Protein AF-A0A016X193-F1 (afdb_monomer_lite)

InterPro domains:
  IPR002619 Domain of unknown function CX [PF01705] (96-155)

Secondary structure (DSSP, 8-state):
-------------------------------------------SSEEEE-B---HHHHHHHHHHHH-GGG-SEEEETTEEEES-TTSPEEETTEEEESSTTTPPP-SSS-EEEEEEPPTT-TTGGGEE-TTS----EEEEEE-TT-EEETTEEE-TT-------

Sequence (164 aa):
MLLYRLCLFSFTFSVILARRGGGSSGRGISRSRSALSHRSSSPRFTRKFSKVGSIQRTSMFRATVFGAAAGYLTFRAGRHFINDPSKPIMFDSRPYYWSSELQTPTEELPVQCVNKIDPQDPQFGRVYYANESRPTEIAYGCAEGDYCCGYDCCQEGTFFTSLL

Organism: NCBI:txid53326

pLDDT: mean 79.65, std 23.03, range [34.66, 98.38]

Foldseek 3Di:
DDDDDDDDDDDDDDDDDDDDDDDDDDDDDDDDPPPPPPPPPDPLAEEDEADAADPVLLVQLLCQCPPPVNPQWDDDPNATEGPDQLAFRADPNWGKGLDLVSDDADNQFRYKYKYFDDCPPPHQVRYAYPVRHGRGIMITTHGPQWDHHNPDTDHPDPDDPPDD

Structure (mmCIF, N/CA/C/O backbone):
data_AF-A0A016X193-F1
#
_entry.id   AF-A0A016X193-F1
#
loop_
_atom_site.group_PDB
_atom_site.id
_atom_site.type_symbol
_atom_site.label_atom_id
_atom_site.label_alt_id
_atom_site.label_comp_id
_atom_site.label_asym_id
_atom_site.label_entity_id
_atom_site.label_seq_id
_atom_site.pdbx_PDB_ins_code
_atom_site.Cartn_x
_atom_site.Cartn_y
_atom_site.Cartn_z
_atom_site.occupancy
_atom_site.B_iso_or_equiv
_atom_site.auth_seq_id
_atom_site.auth_comp_id
_atom_site.auth_asym_id
_atom_site.auth_atom_id
_atom_site.pdbx_PDB_model_num
ATOM 1 N N . MET A 1 1 ? 24.960 21.533 -70.905 1.00 39.56 1 MET A N 1
ATOM 2 C CA . MET A 1 1 ? 25.768 22.647 -71.445 1.00 39.56 1 MET A CA 1
ATOM 3 C C . MET A 1 1 ? 25.427 23.874 -70.620 1.00 39.56 1 MET A C 1
ATOM 5 O O . MET A 1 1 ? 24.280 24.282 -70.619 1.00 39.56 1 MET A O 1
ATOM 9 N N . LEU A 1 2 ? 26.261 24.188 -69.626 1.00 35.84 2 LEU A N 1
ATOM 10 C CA . LEU A 1 2 ? 27.226 25.290 -69.716 1.00 35.84 2 LEU A CA 1
ATOM 11 C C . LEU A 1 2 ? 26.499 26.618 -69.991 1.00 35.84 2 LEU A C 1
ATOM 13 O O . LEU A 1 2 ? 26.181 26.925 -71.130 1.00 35.84 2 LEU A O 1
ATOM 17 N N . LEU A 1 3 ? 26.147 27.357 -68.939 1.00 40.12 3 LEU A N 1
ATOM 18 C CA . LEU A 1 3 ? 26.808 28.609 -68.511 1.00 40.12 3 LEU A CA 1
ATOM 19 C C . LEU A 1 3 ? 25.708 29.711 -68.525 1.00 40.12 3 LEU A C 1
ATOM 21 O O . LEU A 1 3 ? 24.659 29.478 -69.100 1.00 40.12 3 LEU A O 1
ATOM 25 N N . TYR A 1 4 ? 25.767 30.916 -67.961 1.00 42.94 4 TYR A N 1
ATOM 26 C CA . TYR A 1 4 ? 26.833 31.791 -67.495 1.00 42.94 4 TYR A CA 1
ATOM 27 C C . TYR A 1 4 ? 26.171 32.801 -66.532 1.00 42.94 4 TYR A C 1
ATOM 29 O O . TYR A 1 4 ? 25.113 33.352 -66.810 1.00 42.94 4 TYR A O 1
ATOM 37 N N . ARG A 1 5 ? 26.830 33.000 -65.394 1.00 41.12 5 ARG A N 1
ATOM 38 C CA . ARG A 1 5 ? 27.002 34.228 -64.604 1.00 41.12 5 ARG A CA 1
ATOM 39 C C . ARG A 1 5 ? 26.205 35.503 -64.959 1.00 41.12 5 ARG A C 1
ATOM 41 O O . ARG A 1 5 ? 26.328 36.038 -66.049 1.00 41.12 5 ARG A O 1
ATOM 48 N N . LEU A 1 6 ? 25.641 36.063 -63.883 1.00 48.47 6 LEU A N 1
ATOM 49 C CA . LEU A 1 6 ? 25.814 37.440 -63.380 1.00 48.47 6 LEU A CA 1
ATOM 50 C C . LEU A 1 6 ? 25.680 38.614 -64.367 1.00 48.47 6 LEU A C 1
ATOM 52 O O . LEU A 1 6 ? 26.595 38.873 -65.135 1.00 48.47 6 LEU A O 1
ATOM 56 N N . CYS A 1 7 ? 24.665 39.448 -64.127 1.00 42.22 7 CYS A N 1
ATOM 57 C CA . CYS A 1 7 ? 24.726 40.915 -64.203 1.00 42.22 7 CYS A CA 1
ATOM 58 C C . CYS A 1 7 ? 23.678 41.446 -63.198 1.00 42.22 7 CYS A C 1
ATOM 60 O O . CYS A 1 7 ? 22.507 41.118 -63.327 1.00 42.22 7 CYS A O 1
ATOM 62 N N . LEU A 1 8 ? 24.042 41.961 -62.020 1.00 41.03 8 LEU A N 1
ATOM 63 C CA . LEU A 1 8 ? 24.605 43.287 -61.727 1.00 41.03 8 LEU A CA 1
ATOM 64 C C . LEU A 1 8 ? 23.608 44.450 -61.913 1.00 41.03 8 LEU A C 1
ATOM 66 O O . LEU A 1 8 ? 23.138 44.682 -63.019 1.00 41.03 8 LEU A O 1
ATOM 70 N N . PHE A 1 9 ? 23.475 45.224 -60.818 1.00 38.69 9 PHE A N 1
ATOM 71 C CA . PHE A 1 9 ? 23.099 46.650 -60.728 1.00 38.69 9 PHE A CA 1
ATOM 72 C C . PHE A 1 9 ? 21.582 46.949 -60.844 1.00 38.69 9 PHE A C 1
ATOM 74 O O . PHE A 1 9 ? 20.909 46.391 -61.690 1.00 38.69 9 PHE A O 1
ATOM 81 N N . SER A 1 10 ? 20.933 47.834 -60.075 1.00 40.97 10 SER A N 1
ATOM 82 C CA . SER A 1 10 ? 21.382 48.851 -59.118 1.00 40.97 10 SER A CA 1
ATOM 83 C C . SER A 1 10 ? 20.173 49.649 -58.576 1.00 40.97 10 SER A C 1
ATOM 85 O O . SER A 1 10 ? 19.185 49.763 -59.289 1.00 40.97 10 SER A O 1
ATOM 87 N N . PHE A 1 11 ? 20.351 50.313 -57.416 1.00 41.50 11 PHE A N 1
ATOM 88 C CA . PHE A 1 11 ? 19.684 51.568 -56.974 1.00 41.50 11 PHE A CA 1
ATOM 89 C C . PHE A 1 11 ? 18.204 51.437 -56.504 1.00 41.50 11 PHE A C 1
ATOM 91 O O . PHE A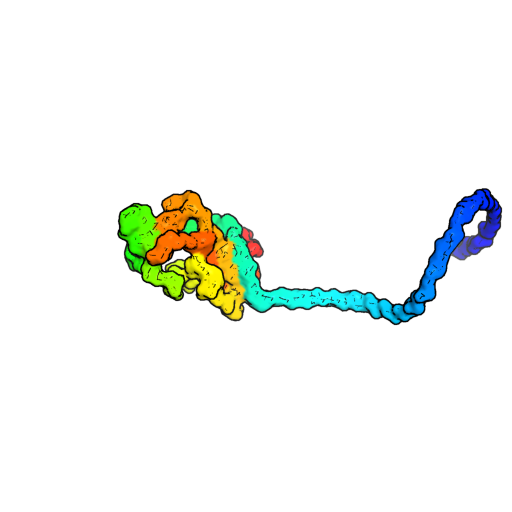 1 11 ? 17.431 50.704 -57.093 1.00 41.50 11 PHE A O 1
ATOM 98 N N . THR A 1 12 ? 17.682 52.072 -55.442 1.00 42.09 12 THR A N 1
ATOM 99 C CA . THR A 1 12 ? 18.098 53.212 -54.597 1.00 42.09 12 THR A CA 1
ATOM 100 C C . THR A 1 12 ? 17.160 53.352 -53.380 1.00 42.09 12 THR A C 1
ATOM 102 O O . THR A 1 12 ? 15.957 53.179 -53.516 1.00 42.09 12 THR A O 1
ATOM 105 N N . PHE A 1 13 ? 17.739 53.782 -52.251 1.00 42.06 13 PHE A N 1
ATOM 106 C CA . PHE A 1 13 ? 17.240 54.755 -51.258 1.00 42.06 13 PHE A CA 1
ATOM 107 C C . PHE A 1 13 ? 15.856 54.597 -50.597 1.00 42.06 13 PHE A C 1
ATOM 109 O O . PHE A 1 13 ? 14.816 54.844 -51.196 1.00 42.06 13 PHE A O 1
ATOM 116 N N . SER A 1 14 ? 15.881 54.494 -49.264 1.00 45.22 14 SER A N 1
ATOM 117 C CA . SER A 1 14 ? 15.191 55.466 -48.403 1.00 45.22 14 SER A CA 1
ATOM 118 C C . SER A 1 14 ? 15.916 55.604 -47.064 1.00 45.22 14 SER A C 1
ATOM 120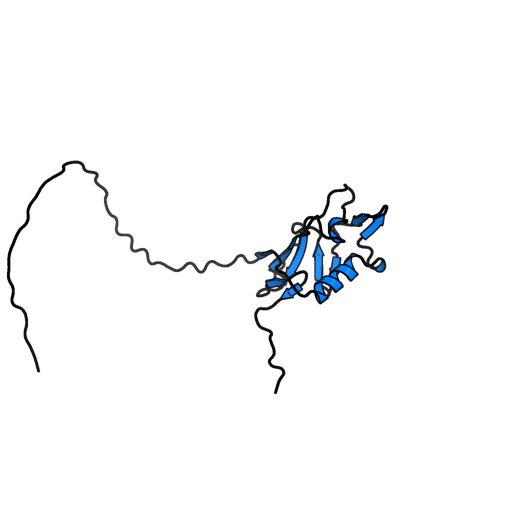 O O . SER A 1 14 ? 16.138 54.644 -46.332 1.00 45.22 14 SER A O 1
ATOM 122 N N . VAL A 1 15 ? 16.343 56.836 -46.813 1.00 47.75 15 VAL A N 1
ATOM 123 C CA . VAL A 1 15 ? 16.921 57.365 -45.577 1.00 47.75 15 VAL A CA 1
ATOM 124 C C . VAL A 1 15 ? 15.770 57.583 -44.589 1.00 47.75 15 VAL A C 1
ATOM 126 O O . VAL A 1 15 ? 14.691 57.933 -45.057 1.00 47.75 15 VAL A O 1
ATOM 129 N N . ILE A 1 16 ? 15.994 57.441 -43.270 1.00 45.91 16 ILE A N 1
ATOM 130 C CA . ILE A 1 16 ? 15.631 58.448 -42.240 1.00 45.91 16 ILE A CA 1
ATOM 131 C C . ILE A 1 16 ? 15.835 57.950 -40.782 1.00 45.91 16 ILE A C 1
ATOM 133 O O . ILE A 1 16 ? 15.234 56.988 -40.323 1.00 45.91 16 ILE A O 1
ATOM 137 N N . LEU A 1 17 ? 16.691 58.717 -40.088 1.00 42.25 17 LEU A N 1
ATOM 138 C CA . LEU A 1 17 ? 16.701 59.175 -38.682 1.00 42.25 17 LEU A CA 1
ATOM 139 C C . LEU A 1 17 ? 16.816 58.196 -37.488 1.00 42.25 17 LEU A C 1
ATOM 141 O O . LEU A 1 17 ? 15.848 57.708 -36.924 1.00 42.25 17 LEU A O 1
ATOM 145 N N . ALA A 1 18 ? 18.057 58.132 -36.991 1.00 41.94 18 ALA A N 1
ATOM 146 C CA . ALA A 1 18 ? 18.500 58.649 -35.686 1.00 41.94 18 ALA A CA 1
ATOM 147 C C . ALA A 1 18 ? 17.778 58.220 -34.389 1.00 41.94 18 ALA A C 1
ATOM 149 O O . ALA A 1 18 ? 16.737 58.759 -34.023 1.00 41.94 18 ALA A O 1
ATOM 150 N N . ARG A 1 19 ? 18.519 57.494 -33.537 1.00 40.94 19 ARG A N 1
ATOM 151 C CA . ARG A 1 19 ? 18.739 57.916 -32.142 1.00 40.94 19 ARG A CA 1
ATOM 152 C C . ARG A 1 19 ? 20.057 57.373 -31.581 1.00 40.94 19 ARG A C 1
ATOM 154 O O . ARG A 1 19 ? 20.589 56.367 -32.029 1.00 40.94 19 ARG A O 1
ATOM 161 N N . ARG A 1 20 ? 20.606 58.162 -30.664 1.00 39.06 20 ARG A N 1
ATOM 162 C CA . ARG A 1 20 ? 21.998 58.259 -30.215 1.00 39.06 20 ARG A CA 1
ATOM 163 C C . ARG A 1 20 ? 22.121 57.687 -28.796 1.00 39.06 20 ARG A C 1
ATOM 165 O O . ARG A 1 20 ? 21.244 57.951 -27.981 1.00 39.06 20 ARG A O 1
ATOM 172 N N . GLY A 1 21 ? 23.248 57.030 -28.508 1.00 34.66 21 GLY A N 1
ATOM 173 C CA . GLY A 1 21 ? 23.712 56.651 -27.160 1.00 34.66 21 GLY A CA 1
ATOM 174 C C . GLY A 1 21 ? 23.489 55.169 -26.845 1.00 34.66 21 GLY A C 1
ATOM 175 O O . GLY A 1 21 ? 22.452 54.626 -27.181 1.00 34.66 21 GLY A O 1
ATOM 176 N N . GLY A 1 22 ? 24.402 54.418 -26.241 1.00 36.22 22 GLY A N 1
ATOM 177 C CA . GLY A 1 22 ? 25.705 54.685 -25.638 1.00 36.22 22 GLY A CA 1
ATOM 178 C C . GLY A 1 22 ? 26.376 53.323 -25.396 1.00 36.22 22 GLY A C 1
ATOM 179 O O . GLY A 1 22 ? 25.703 52.294 -25.389 1.00 36.22 22 GLY A O 1
ATOM 180 N N . GLY A 1 23 ? 27.705 53.299 -25.322 1.00 42.22 23 GLY A N 1
ATOM 181 C CA . GLY A 1 23 ? 28.487 52.067 -25.416 1.00 42.22 23 GLY A CA 1
ATOM 182 C C . GLY A 1 23 ? 28.381 51.110 -24.228 1.00 42.22 23 GLY A C 1
ATOM 183 O O . GLY A 1 23 ? 27.987 51.483 -23.131 1.00 42.22 23 GLY A O 1
ATOM 184 N N . SER A 1 24 ? 28.853 49.885 -24.446 1.00 43.12 24 SER A N 1
ATOM 185 C CA . SER A 1 24 ? 29.772 49.240 -23.512 1.00 43.12 24 SER A CA 1
ATOM 186 C C . SER A 1 24 ? 30.545 48.136 -24.227 1.00 43.12 24 SER A C 1
ATOM 188 O O . SER A 1 24 ? 29.996 47.306 -24.949 1.00 43.12 24 SER A O 1
ATOM 190 N N . SER A 1 25 ? 31.854 48.184 -24.043 1.00 50.97 25 SER A N 1
ATOM 191 C CA . SER A 1 25 ? 32.853 47.210 -24.449 1.00 50.97 25 SER A CA 1
ATOM 192 C C . SER A 1 25 ? 32.599 45.838 -23.821 1.00 50.97 25 SER A C 1
ATOM 194 O O . SER A 1 25 ? 32.641 45.699 -22.601 1.00 50.97 25 SER A O 1
ATOM 196 N N . GLY A 1 26 ? 32.435 44.809 -24.653 1.00 40.88 26 GLY A N 1
ATOM 197 C CA . GLY A 1 26 ? 32.430 43.409 -24.232 1.00 40.88 26 GLY A CA 1
ATOM 198 C C . GLY A 1 26 ? 33.259 42.566 -25.194 1.00 40.88 26 GLY A C 1
ATOM 199 O O . GLY A 1 26 ? 32.863 42.343 -26.333 1.00 40.88 26 GLY A O 1
ATOM 200 N N . ARG A 1 27 ? 34.436 42.119 -24.743 1.00 43.72 27 ARG A N 1
ATOM 201 C CA . ARG A 1 27 ? 35.312 41.184 -25.462 1.00 43.72 27 ARG A CA 1
ATOM 202 C C . ARG A 1 27 ? 34.582 39.848 -25.657 1.00 43.72 27 ARG A C 1
ATOM 204 O O . ARG A 1 27 ? 34.371 39.118 -24.692 1.00 43.72 27 ARG A O 1
ATOM 211 N N . GLY A 1 28 ? 34.220 39.521 -26.895 1.00 38.81 28 GLY A N 1
ATOM 212 C CA . GLY A 1 28 ? 33.706 38.205 -27.268 1.00 38.81 28 GLY A CA 1
ATOM 213 C C . GLY A 1 28 ? 34.847 37.199 -27.392 1.00 38.81 28 GLY A C 1
ATOM 214 O O . GLY A 1 28 ? 35.587 37.220 -28.370 1.00 38.81 28 GLY A O 1
ATOM 215 N N . ILE A 1 29 ? 34.996 36.323 -26.399 1.00 51.53 29 ILE A N 1
ATOM 216 C CA . ILE A 1 29 ? 35.780 35.092 -26.535 1.00 51.53 29 ILE A CA 1
ATOM 217 C C . ILE A 1 29 ? 34.878 34.051 -27.192 1.00 51.53 29 ILE A C 1
ATOM 219 O O . ILE A 1 29 ? 33.864 33.640 -26.625 1.00 51.53 29 ILE A O 1
ATOM 223 N N . SER A 1 30 ? 35.281 33.610 -28.379 1.00 50.88 30 SER A N 1
ATOM 224 C CA . SER A 1 30 ? 34.759 32.433 -29.061 1.00 50.88 30 SER A CA 1
ATOM 225 C C . SER A 1 30 ? 34.792 31.226 -28.122 1.00 50.88 30 SER A C 1
ATOM 227 O O . SER A 1 30 ? 35.860 30.763 -27.725 1.00 50.88 30 SER A O 1
ATOM 229 N N . ARG A 1 31 ? 33.622 30.692 -27.765 1.00 48.53 31 ARG A N 1
ATOM 230 C CA . ARG A 1 31 ? 33.505 29.345 -27.198 1.00 48.53 31 ARG A CA 1
ATOM 231 C C . ARG A 1 31 ? 32.563 28.537 -28.066 1.00 48.53 31 ARG A C 1
ATOM 233 O O . ARG A 1 31 ? 31.346 28.615 -27.925 1.00 48.53 31 ARG A O 1
ATOM 240 N N . SER A 1 32 ? 33.167 27.753 -28.948 1.00 52.00 32 SER A N 1
ATOM 241 C CA . SER A 1 32 ? 32.564 26.598 -29.596 1.00 52.00 32 SER A CA 1
ATOM 242 C C . SER A 1 32 ? 31.974 25.696 -28.510 1.00 52.00 32 SER A C 1
ATOM 244 O O . SER A 1 32 ? 32.701 24.987 -27.820 1.00 52.00 32 SER A O 1
ATOM 246 N N . ARG A 1 33 ? 30.658 25.760 -28.296 1.00 46.91 33 ARG A N 1
ATOM 247 C CA . ARG A 1 33 ? 29.949 24.781 -27.471 1.00 46.91 33 ARG A CA 1
ATOM 248 C C . ARG A 1 33 ? 29.481 23.667 -28.390 1.00 46.91 33 ARG A C 1
ATOM 250 O O . ARG A 1 33 ? 28.394 23.720 -28.951 1.00 46.91 33 ARG A O 1
ATOM 257 N N . SER A 1 34 ? 30.336 22.666 -28.540 1.00 50.53 34 SER A N 1
ATOM 258 C CA . SER A 1 34 ? 29.924 21.313 -28.889 1.00 50.53 34 SER A CA 1
ATOM 259 C C . SER A 1 34 ? 28.861 20.871 -27.883 1.00 50.53 34 SER A C 1
ATOM 261 O O . SER A 1 34 ? 29.168 20.614 -26.718 1.00 50.53 34 SER A O 1
ATOM 263 N N . ALA A 1 35 ? 27.602 20.845 -28.319 1.00 52.59 35 ALA A N 1
ATOM 264 C CA . ALA A 1 35 ? 26.495 20.279 -27.567 1.00 52.59 35 ALA A CA 1
ATOM 265 C C . ALA A 1 35 ? 26.657 18.753 -27.538 1.00 52.59 35 ALA A C 1
ATOM 267 O O . ALA A 1 35 ? 26.078 18.025 -28.338 1.00 52.59 35 ALA A O 1
ATOM 268 N N . LEU A 1 36 ? 27.501 18.273 -26.627 1.00 55.69 36 LEU A N 1
ATOM 269 C CA . LEU A 1 36 ? 27.470 16.892 -26.173 1.00 55.69 36 LEU A CA 1
ATOM 270 C C . LEU A 1 36 ? 26.146 16.718 -25.431 1.00 55.69 36 LEU A C 1
ATOM 272 O O . LEU A 1 36 ? 25.942 17.299 -24.365 1.00 55.69 36 LEU A O 1
ATOM 276 N N . SER A 1 37 ? 25.223 15.963 -26.026 1.00 51.81 37 SER A N 1
ATOM 277 C CA . SER A 1 37 ? 24.003 15.539 -25.356 1.00 51.81 37 SER A CA 1
ATOM 278 C C . SER A 1 37 ? 24.402 14.777 -24.095 1.00 51.81 37 SER A C 1
ATOM 280 O O . SER A 1 37 ? 24.903 13.651 -24.172 1.00 51.81 37 SER A O 1
ATOM 282 N N . HIS A 1 38 ? 24.203 15.381 -22.926 1.00 45.91 38 HIS A N 1
ATOM 283 C CA . HIS A 1 38 ? 24.226 14.641 -21.678 1.00 45.91 38 HIS A CA 1
ATOM 284 C C . HIS A 1 38 ? 23.127 13.578 -21.761 1.00 45.91 38 HIS A C 1
ATOM 286 O O . HIS A 1 38 ? 21.943 13.887 -21.636 1.00 45.91 38 HIS A O 1
ATOM 292 N N . ARG A 1 39 ? 23.522 12.315 -21.972 1.00 50.81 39 ARG A N 1
ATOM 293 C CA . ARG A 1 39 ? 22.739 11.164 -21.519 1.00 50.81 39 ARG A CA 1
ATOM 294 C C . ARG A 1 39 ? 22.593 11.361 -20.014 1.00 50.81 39 ARG A C 1
ATOM 296 O O . ARG A 1 39 ? 23.532 11.108 -19.265 1.00 50.81 39 ARG A O 1
ATOM 303 N N . SER A 1 40 ? 21.465 11.924 -19.594 1.00 50.47 40 SER A N 1
ATOM 304 C CA . SER A 1 40 ? 21.085 11.957 -18.190 1.00 50.47 40 SER A CA 1
ATOM 305 C C . SER A 1 40 ? 20.981 10.500 -17.760 1.00 50.47 40 SER A C 1
ATOM 307 O O . SER A 1 40 ? 20.094 9.775 -18.205 1.00 50.47 40 SER A O 1
ATOM 309 N N . SER A 1 41 ? 21.972 10.036 -17.002 1.00 55.62 41 SER A N 1
ATOM 310 C CA . SER A 1 41 ? 21.897 8.774 -16.285 1.00 55.62 41 SER A CA 1
ATOM 311 C C . SER A 1 41 ? 20.679 8.874 -15.376 1.00 55.62 41 SER A C 1
ATOM 313 O O . SER A 1 41 ? 20.722 9.595 -14.376 1.00 55.62 41 SER A O 1
ATOM 315 N N . SER A 1 42 ? 19.581 8.231 -15.775 1.00 60.12 42 SER A N 1
ATOM 316 C CA . SER A 1 42 ? 18.386 8.112 -14.944 1.00 60.12 42 SER A CA 1
ATOM 317 C C . SER A 1 42 ? 18.817 7.646 -13.548 1.00 60.12 42 SER A C 1
ATOM 319 O O . SER A 1 42 ? 19.731 6.816 -13.456 1.00 60.12 42 SER A O 1
ATOM 321 N N . PRO A 1 43 ? 18.259 8.196 -12.457 1.00 57.91 43 PRO A N 1
ATOM 322 C CA . PRO A 1 43 ? 18.654 7.777 -11.122 1.00 57.91 43 PRO A CA 1
ATOM 323 C C . PRO A 1 43 ? 18.448 6.265 -10.986 1.00 57.91 43 PRO A C 1
ATOM 325 O O . PRO A 1 43 ? 17.411 5.740 -11.386 1.00 57.91 43 PRO A O 1
ATOM 328 N N . ARG A 1 44 ? 19.462 5.583 -10.431 1.00 78.75 44 ARG A N 1
ATOM 329 C CA . ARG A 1 44 ? 19.518 4.119 -10.250 1.00 78.75 44 ARG A CA 1
ATOM 330 C C . ARG A 1 44 ? 18.275 3.574 -9.521 1.00 78.75 44 ARG A C 1
ATOM 332 O O . ARG A 1 44 ? 17.892 2.434 -9.730 1.00 78.75 44 ARG A O 1
ATOM 339 N N . PHE A 1 45 ? 17.602 4.430 -8.746 1.00 90.44 45 PHE A N 1
ATOM 340 C CA . PHE A 1 45 ? 16.323 4.165 -8.095 1.00 90.44 45 PHE A CA 1
ATOM 341 C C . PHE A 1 45 ? 15.317 5.273 -8.409 1.00 90.44 45 PHE A C 1
ATOM 343 O O . PHE A 1 45 ? 15.659 6.458 -8.387 1.00 90.44 45 PHE A O 1
ATOM 350 N N . THR A 1 46 ? 14.061 4.907 -8.672 1.00 93.38 46 THR A N 1
ATOM 351 C CA . THR A 1 46 ? 12.997 5.870 -9.006 1.00 93.38 46 THR A CA 1
ATOM 352 C C . THR A 1 46 ? 11.771 5.668 -8.132 1.00 93.38 46 THR A C 1
ATOM 354 O O . THR A 1 46 ? 11.347 4.542 -7.907 1.00 93.38 46 THR A O 1
ATOM 357 N N . ARG A 1 47 ? 11.161 6.765 -7.672 1.00 95.50 47 ARG A N 1
ATOM 358 C CA . ARG A 1 47 ? 9.841 6.745 -7.030 1.00 95.50 47 ARG A CA 1
ATOM 359 C C . ARG A 1 47 ? 8.777 7.144 -8.044 1.00 95.50 47 ARG A C 1
ATOM 361 O O . ARG A 1 47 ? 8.908 8.179 -8.696 1.00 95.50 47 ARG A O 1
ATOM 368 N N . LYS A 1 48 ? 7.709 6.358 -8.148 1.00 95.81 48 LYS A N 1
ATOM 369 C CA . LYS A 1 48 ? 6.582 6.589 -9.057 1.00 95.81 48 LYS A CA 1
ATOM 370 C C . LYS A 1 48 ? 5.262 6.456 -8.297 1.00 95.81 48 LYS A C 1
ATOM 372 O O . LYS A 1 48 ? 5.108 5.587 -7.442 1.00 95.81 48 LYS A O 1
ATOM 377 N N . PHE A 1 49 ? 4.292 7.302 -8.627 1.00 96.69 49 PHE A N 1
ATOM 378 C CA . PHE A 1 49 ? 2.932 7.141 -8.117 1.00 96.69 49 PHE A CA 1
ATOM 379 C C . PHE A 1 49 ? 2.169 6.121 -8.952 1.00 96.69 49 PHE A C 1
ATOM 381 O O . PHE A 1 49 ? 2.293 6.082 -10.178 1.00 96.69 49 PHE A O 1
ATOM 388 N N . SER A 1 50 ? 1.390 5.295 -8.267 1.00 95.56 50 SER A N 1
ATOM 389 C CA . SER A 1 50 ? 0.581 4.265 -8.894 1.00 95.56 50 SER A CA 1
ATOM 390 C C . SER A 1 50 ? -0.596 4.866 -9.651 1.00 95.56 50 SER A C 1
ATOM 392 O O . SER A 1 50 ? -1.324 5.706 -9.121 1.00 95.56 50 SER A O 1
ATOM 394 N N . LYS A 1 51 ? -0.779 4.437 -10.902 1.00 94.62 51 LYS A N 1
ATOM 395 C CA . LYS A 1 51 ? -1.990 4.715 -11.684 1.00 94.62 51 LYS A CA 1
ATOM 396 C C . LYS A 1 51 ? -3.069 3.691 -11.332 1.00 94.62 51 LYS A C 1
ATOM 398 O O . LYS A 1 51 ? -2.819 2.750 -10.586 1.00 94.62 51 LYS A O 1
ATOM 403 N N . VAL A 1 52 ? -4.271 3.838 -11.883 1.00 92.81 52 VAL A N 1
ATOM 404 C CA . VAL A 1 52 ? -5.313 2.809 -11.746 1.00 92.81 52 VAL A CA 1
ATOM 405 C C . VAL A 1 52 ? -4.817 1.496 -12.366 1.00 92.81 52 VAL A C 1
ATOM 407 O O . VAL A 1 52 ? -4.295 1.495 -13.478 1.00 92.81 52 VAL A O 1
ATOM 410 N N . GLY A 1 53 ? -4.950 0.394 -11.626 1.00 91.50 53 GLY A N 1
ATOM 411 C CA . GLY A 1 53 ? -4.561 -0.951 -12.057 1.00 91.50 53 GLY A CA 1
ATOM 412 C C . GLY A 1 53 ? -5.747 -1.907 -12.147 1.00 91.50 53 GLY A C 1
ATOM 413 O O . GLY A 1 53 ? -6.906 -1.493 -12.160 1.00 91.50 53 GLY A O 1
ATOM 414 N N . SER A 1 54 ? -5.459 -3.210 -12.176 1.00 93.12 54 SER A N 1
ATOM 415 C CA . SER A 1 54 ? -6.492 -4.249 -12.221 1.00 93.12 54 SER A CA 1
ATOM 416 C C . SER A 1 54 ? -7.390 -4.221 -10.977 1.00 93.12 54 SER A C 1
ATOM 418 O O . SER A 1 54 ? -6.915 -4.265 -9.834 1.00 93.12 54 SER A O 1
ATOM 420 N N . ILE A 1 55 ? -8.708 -4.209 -11.203 1.00 94.19 55 ILE A N 1
ATOM 421 C CA . ILE A 1 55 ? -9.727 -4.305 -10.146 1.00 94.19 55 ILE A CA 1
ATOM 422 C C . ILE A 1 55 ? -9.575 -5.625 -9.384 1.00 94.19 55 ILE A C 1
ATOM 424 O O . ILE A 1 55 ? -9.642 -5.640 -8.156 1.00 94.19 55 ILE A O 1
ATOM 428 N N . GLN A 1 56 ? -9.310 -6.725 -10.094 1.00 95.19 56 GLN A N 1
ATOM 429 C CA . GLN A 1 56 ? -9.146 -8.046 -9.489 1.00 95.19 56 GLN A CA 1
ATOM 430 C C . GLN A 1 56 ? -7.935 -8.076 -8.551 1.00 95.19 56 GLN A C 1
ATOM 432 O O . GLN A 1 56 ? -8.059 -8.494 -7.402 1.00 95.19 56 GLN A O 1
ATOM 437 N N . ARG A 1 57 ? -6.777 -7.573 -9.003 1.00 94.81 57 ARG A N 1
ATOM 438 C CA . ARG A 1 57 ? -5.561 -7.490 -8.172 1.00 94.81 57 ARG A CA 1
ATOM 439 C C . ARG A 1 57 ? -5.774 -6.595 -6.957 1.00 94.81 57 ARG A C 1
ATOM 441 O O . ARG A 1 57 ? -5.390 -6.961 -5.852 1.00 94.81 57 ARG A O 1
ATOM 448 N N . THR A 1 58 ? -6.469 -5.475 -7.142 1.00 94.94 58 THR A N 1
ATOM 449 C CA . THR A 1 58 ? -6.841 -4.567 -6.050 1.00 94.94 58 THR A CA 1
ATOM 450 C C . THR A 1 58 ? -7.747 -5.242 -5.020 1.00 94.94 58 THR A C 1
ATOM 452 O O . THR A 1 58 ? -7.524 -5.103 -3.819 1.00 94.94 58 THR A O 1
ATOM 455 N N . SER A 1 59 ? -8.744 -6.006 -5.469 1.00 95.69 59 SER A N 1
ATOM 456 C CA . SER A 1 59 ? -9.634 -6.770 -4.591 1.00 95.69 59 SER A CA 1
ATOM 457 C C . SER A 1 59 ? -8.876 -7.847 -3.810 1.00 95.69 59 SER A C 1
ATOM 459 O O . SER A 1 59 ? -9.042 -7.943 -2.595 1.00 95.69 59 SER A O 1
ATOM 461 N N . MET A 1 60 ? -7.984 -8.592 -4.472 1.00 96.50 60 MET A N 1
ATOM 462 C CA . MET A 1 60 ? -7.157 -9.613 -3.820 1.00 96.50 60 MET A CA 1
ATOM 463 C C . MET A 1 60 ? -6.209 -9.005 -2.783 1.00 96.50 60 MET A C 1
ATOM 465 O O . MET A 1 60 ? -6.145 -9.503 -1.664 1.00 96.50 60 MET A O 1
ATOM 469 N N . PHE A 1 61 ? -5.551 -7.886 -3.104 1.00 97.00 61 PHE A N 1
ATOM 470 C CA . PHE A 1 61 ? -4.70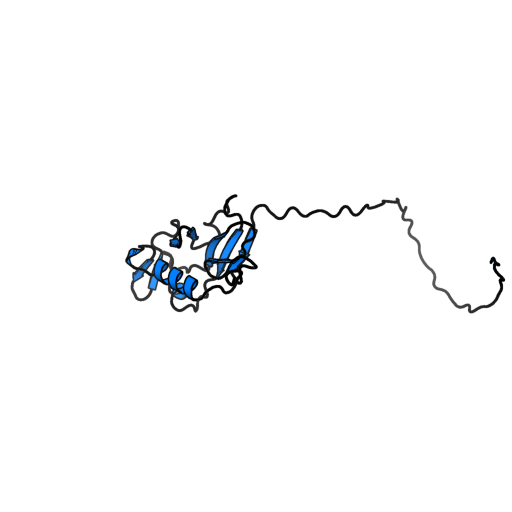3 -7.173 -2.148 1.00 97.00 61 PHE A CA 1
ATOM 471 C C . PHE A 1 61 ? -5.489 -6.771 -0.894 1.00 97.00 61 PHE A C 1
ATOM 473 O O . PHE A 1 61 ? -5.059 -7.014 0.232 1.00 97.00 61 PHE A O 1
ATOM 480 N N . ARG A 1 62 ? -6.691 -6.213 -1.074 1.00 96.25 62 ARG A N 1
ATOM 481 C CA . ARG A 1 62 ? -7.570 -5.827 0.040 1.00 96.25 62 ARG A CA 1
ATOM 482 C C . ARG A 1 62 ? -7.997 -7.042 0.858 1.00 96.25 62 ARG A C 1
ATOM 484 O O . ARG A 1 62 ? -7.947 -6.987 2.082 1.00 96.25 62 ARG A O 1
ATOM 491 N N . ALA A 1 63 ? -8.356 -8.148 0.213 1.00 96.44 63 ALA A N 1
ATOM 492 C CA . ALA A 1 63 ? -8.680 -9.389 0.910 1.00 96.44 63 ALA A CA 1
ATOM 493 C C . ALA A 1 63 ? -7.501 -9.901 1.758 1.00 96.44 63 ALA A C 1
ATOM 495 O O . ALA A 1 63 ? -7.712 -10.334 2.887 1.00 96.44 63 ALA A O 1
ATOM 496 N N . THR A 1 64 ? -6.265 -9.788 1.263 1.00 96.31 64 THR A N 1
ATOM 497 C CA . THR A 1 64 ? -5.054 -10.134 2.022 1.00 96.31 64 THR A CA 1
ATOM 498 C C . THR A 1 64 ? -4.838 -9.210 3.219 1.00 96.31 64 THR A C 1
ATOM 500 O O . THR A 1 64 ? -4.608 -9.690 4.325 1.00 96.31 64 THR A O 1
ATOM 503 N N . VAL A 1 65 ? -4.949 -7.892 3.034 1.00 96.75 65 VAL A N 1
ATOM 504 C CA . VAL A 1 65 ? -4.724 -6.906 4.106 1.00 96.75 65 VAL A CA 1
ATOM 505 C C . VAL A 1 65 ? -5.765 -7.014 5.221 1.00 96.75 65 VAL A C 1
ATOM 507 O O . VAL A 1 65 ? -5.422 -6.984 6.402 1.00 96.75 65 VAL A O 1
ATOM 510 N N . PHE A 1 66 ? -7.041 -7.119 4.847 1.00 96.44 66 PHE A N 1
ATOM 511 C CA . PHE A 1 66 ? -8.168 -7.141 5.783 1.00 96.44 66 PHE A CA 1
ATOM 512 C C . PHE A 1 66 ? -8.552 -8.559 6.232 1.00 96.44 66 PHE A C 1
ATOM 514 O O . PHE A 1 66 ? -9.456 -8.721 7.053 1.00 96.44 66 PHE A O 1
ATOM 521 N N . GLY A 1 67 ? -7.875 -9.587 5.719 1.00 93.94 67 GLY A N 1
ATOM 522 C CA . GLY A 1 67 ? 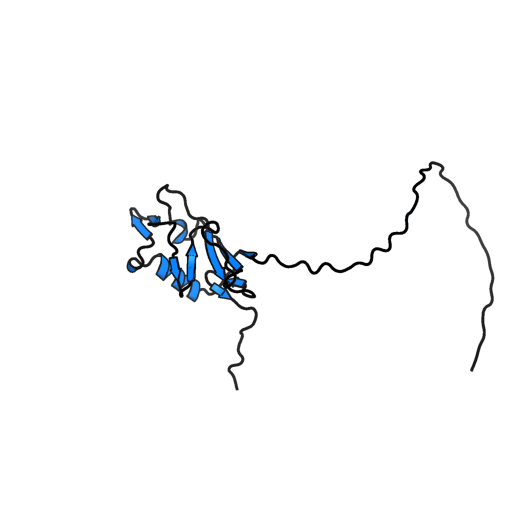-8.078 -10.968 6.127 1.00 93.94 67 GLY A CA 1
ATOM 523 C C . GLY A 1 67 ? -7.642 -11.181 7.575 1.00 93.94 67 GLY A C 1
ATOM 524 O O . GLY A 1 67 ? -6.479 -10.981 7.918 1.00 93.94 67 GLY A O 1
ATOM 525 N N . ALA A 1 68 ? -8.559 -11.640 8.431 1.00 81.31 68 ALA A N 1
ATOM 526 C CA . ALA A 1 68 ? -8.283 -11.847 9.856 1.00 81.31 68 ALA A CA 1
ATOM 527 C C . ALA A 1 68 ? -7.107 -12.811 10.109 1.00 81.31 68 ALA A C 1
ATOM 529 O O . ALA A 1 68 ? -6.335 -12.614 11.044 1.00 81.31 68 ALA A O 1
ATOM 530 N N . ALA A 1 69 ? -6.935 -13.814 9.241 1.00 81.19 69 ALA A N 1
ATOM 531 C CA . ALA A 1 69 ? -5.845 -14.786 9.326 1.00 81.19 69 ALA A CA 1
ATOM 532 C C . ALA A 1 69 ? -4.454 -14.180 9.069 1.00 81.19 69 ALA A C 1
ATOM 534 O O . ALA A 1 69 ? -3.453 -14.771 9.461 1.00 81.19 69 ALA A O 1
ATOM 535 N N . ALA A 1 70 ? -4.376 -13.014 8.423 1.00 86.88 70 ALA A N 1
ATOM 536 C CA . ALA A 1 70 ? -3.108 -12.403 8.047 1.00 86.88 70 ALA A CA 1
ATOM 537 C C . ALA A 1 70 ? -2.445 -11.627 9.199 1.00 86.88 70 ALA A C 1
ATOM 539 O O . ALA A 1 70 ? -1.244 -11.373 9.170 1.00 86.88 70 ALA A O 1
ATOM 540 N N . GLY A 1 71 ? -3.214 -11.242 10.226 1.00 93.38 71 GLY A N 1
ATOM 541 C CA . GLY A 1 71 ? -2.676 -10.608 11.433 1.00 93.38 71 GLY A CA 1
ATOM 542 C C . GLY A 1 71 ? -2.098 -9.199 11.238 1.00 93.38 71 GLY A C 1
ATOM 543 O O . GLY A 1 71 ? -1.453 -8.687 12.152 1.00 93.38 71 GLY A O 1
ATOM 544 N N . TYR A 1 72 ? -2.330 -8.544 10.095 1.00 96.50 72 TYR A N 1
ATOM 545 C CA . TYR A 1 72 ? -1.850 -7.177 9.839 1.00 96.50 72 TYR A CA 1
ATOM 546 C C . TYR A 1 72 ? -2.648 -6.112 10.590 1.00 96.50 72 TYR A C 1
ATOM 548 O O . TYR A 1 72 ? -2.090 -5.116 11.056 1.00 96.50 72 TYR A O 1
ATOM 556 N N . LEU A 1 73 ? -3.959 -6.332 10.703 1.00 97.00 73 LEU A N 1
ATOM 557 C CA . LEU A 1 73 ? -4.906 -5.390 11.276 1.00 97.00 73 LEU A CA 1
ATOM 558 C C . LEU A 1 73 ? -5.689 -6.045 12.413 1.00 97.00 73 LEU A C 1
ATOM 560 O O . LEU A 1 73 ? -6.131 -7.185 12.292 1.00 97.00 73 LEU A O 1
ATOM 564 N N . THR A 1 74 ? -5.946 -5.295 13.481 1.00 95.81 74 THR A N 1
ATOM 565 C CA . THR A 1 74 ? -6.941 -5.667 14.494 1.00 95.81 74 THR A CA 1
ATOM 566 C C . THR A 1 74 ? -8.167 -4.774 14.368 1.00 95.81 74 THR A C 1
ATOM 568 O O . THR A 1 74 ? -8.056 -3.549 14.378 1.00 95.81 74 THR A O 1
ATOM 571 N N . PHE A 1 75 ? -9.354 -5.372 14.279 1.00 94.69 75 PHE A N 1
ATOM 572 C CA . PHE A 1 75 ? -10.611 -4.627 14.232 1.00 94.69 75 PHE A CA 1
ATOM 573 C C . PHE A 1 75 ? -11.155 -4.364 15.641 1.00 94.69 75 PHE A C 1
ATOM 575 O O . PHE A 1 75 ? -11.372 -5.305 16.405 1.00 94.69 75 PHE A O 1
ATOM 582 N N . ARG A 1 76 ? -11.378 -3.092 15.998 1.00 93.44 76 ARG A N 1
ATOM 583 C CA . ARG A 1 76 ? -11.960 -2.671 17.287 1.00 93.44 76 ARG A CA 1
ATOM 584 C C . ARG A 1 76 ? -12.805 -1.417 17.096 1.00 93.44 76 ARG A C 1
ATOM 586 O O . ARG A 1 76 ? -12.377 -0.486 16.422 1.00 93.44 76 ARG A O 1
ATOM 593 N N . ALA A 1 77 ? -13.992 -1.384 17.704 1.00 91.19 77 ALA A N 1
ATOM 594 C CA . ALA A 1 77 ? -14.889 -0.221 17.688 1.00 91.19 77 ALA A CA 1
ATOM 595 C C . ALA A 1 77 ? -15.139 0.363 16.277 1.00 91.19 77 ALA A C 1
ATOM 597 O O . ALA A 1 77 ? -15.098 1.574 16.075 1.00 91.19 77 ALA A O 1
ATOM 598 N N . GLY A 1 78 ? -15.345 -0.494 15.269 1.00 90.31 78 GLY A N 1
ATOM 599 C CA . GLY A 1 78 ? -15.594 -0.033 13.900 1.00 90.31 78 GLY A CA 1
ATOM 600 C C . GLY A 1 78 ? -14.363 0.531 13.176 1.00 90.31 78 GLY A C 1
ATOM 601 O O . GLY A 1 78 ? -14.522 1.181 12.145 1.00 90.31 78 GLY A O 1
ATOM 602 N N . ARG A 1 79 ? -13.149 0.326 13.688 1.00 94.31 79 ARG A N 1
ATOM 603 C CA . ARG A 1 79 ? -11.892 0.784 13.079 1.00 94.31 79 ARG A CA 1
ATOM 604 C C . ARG A 1 79 ? -10.911 -0.379 12.953 1.00 94.31 79 ARG A C 1
ATOM 606 O O . ARG A 1 79 ? -10.950 -1.312 13.756 1.00 94.31 79 ARG A O 1
ATOM 613 N N . HIS A 1 80 ? -10.030 -0.314 11.961 1.00 96.75 80 HIS A N 1
ATOM 614 C CA . HIS A 1 80 ? -8.905 -1.235 11.824 1.00 96.75 80 HIS A CA 1
ATOM 615 C C . HIS A 1 80 ? -7.631 -0.563 12.328 1.00 96.75 80 HIS A C 1
ATOM 617 O O . HIS A 1 80 ? -7.324 0.550 11.917 1.00 96.75 80 HIS A O 1
ATOM 623 N N . PHE A 1 81 ? -6.879 -1.241 13.188 1.00 97.25 81 PHE A N 1
ATOM 624 C CA . PHE A 1 81 ? -5.603 -0.756 13.703 1.00 97.25 81 PHE A CA 1
ATOM 625 C C . PHE A 1 81 ? -4.455 -1.588 13.152 1.00 97.25 81 PHE A C 1
ATOM 627 O O . PHE A 1 81 ? -4.519 -2.815 13.202 1.00 97.25 81 PHE A O 1
ATOM 634 N N . ILE A 1 82 ? -3.415 -0.926 12.649 1.00 97.75 82 ILE A N 1
ATOM 635 C CA . ILE A 1 82 ? -2.174 -1.563 12.205 1.00 97.75 82 ILE A CA 1
ATOM 636 C C . ILE A 1 82 ? -1.466 -2.148 13.426 1.00 97.75 82 ILE A C 1
ATOM 638 O O . ILE A 1 82 ? -1.142 -1.419 14.363 1.00 97.75 82 ILE A O 1
ATOM 642 N N . ASN A 1 83 ? -1.235 -3.461 13.405 1.00 96.75 83 ASN A N 1
ATOM 643 C CA . ASN A 1 83 ? -0.627 -4.173 14.528 1.00 96.75 83 ASN A CA 1
ATOM 644 C C . ASN A 1 83 ? 0.868 -3.869 14.661 1.00 96.75 83 ASN A C 1
ATOM 646 O O . ASN A 1 83 ? 1.356 -3.641 15.764 1.00 96.75 83 ASN A O 1
ATOM 650 N N . ASP A 1 84 ? 1.587 -3.859 13.538 1.00 96.19 84 ASP A N 1
ATOM 651 C CA . ASP A 1 84 ? 3.015 -3.561 13.488 1.00 96.19 84 ASP A CA 1
ATOM 652 C C . ASP A 1 84 ? 3.337 -2.829 12.175 1.00 96.19 84 ASP A C 1
ATOM 654 O O . ASP A 1 84 ? 3.350 -3.459 11.116 1.00 96.19 84 ASP A O 1
ATOM 658 N N . PRO A 1 85 ? 3.559 -1.503 12.204 1.00 96.00 85 PRO A N 1
ATOM 659 C CA . PRO A 1 85 ? 3.800 -0.727 10.993 1.00 96.00 85 PRO A CA 1
ATOM 660 C C . PRO A 1 85 ? 5.176 -0.993 10.374 1.00 96.00 85 PRO A C 1
ATOM 662 O O . PRO A 1 85 ? 5.368 -0.687 9.202 1.00 96.00 85 PRO A O 1
ATOM 665 N N . SER A 1 86 ? 6.120 -1.554 11.140 1.00 95.69 86 SER A N 1
ATOM 666 C CA . SER A 1 86 ? 7.468 -1.874 10.659 1.00 95.69 86 SER A CA 1
ATOM 667 C C . SER A 1 86 ? 7.514 -3.172 9.850 1.00 95.69 86 SER A C 1
ATOM 669 O O . SER A 1 86 ? 8.424 -3.371 9.045 1.00 95.69 86 SER A O 1
ATOM 671 N N . LYS A 1 87 ? 6.519 -4.050 10.035 1.00 96.38 87 LYS A N 1
ATOM 672 C CA . LYS A 1 87 ? 6.404 -5.303 9.292 1.00 96.38 87 LYS A CA 1
ATOM 673 C C . LYS A 1 87 ? 5.684 -5.087 7.960 1.00 96.38 87 LYS A C 1
ATOM 675 O O . LYS A 1 87 ? 4.632 -4.444 7.935 1.00 96.38 87 LYS A O 1
ATOM 680 N N . PRO A 1 88 ? 6.199 -5.659 6.858 1.00 97.25 88 PRO A N 1
ATOM 681 C CA . PRO A 1 88 ? 5.531 -5.565 5.574 1.00 97.25 88 PRO A CA 1
ATOM 682 C C . PRO A 1 88 ? 4.262 -6.420 5.538 1.00 97.25 88 PRO A C 1
ATOM 684 O O . PRO A 1 88 ? 4.181 -7.504 6.121 1.00 97.25 88 PRO A O 1
ATOM 687 N N . ILE A 1 89 ? 3.292 -5.950 4.765 1.00 98.06 89 ILE A N 1
ATOM 688 C CA . ILE A 1 89 ? 2.189 -6.759 4.261 1.00 98.06 89 ILE A CA 1
ATOM 689 C C . ILE A 1 89 ? 2.752 -7.604 3.119 1.00 98.06 89 ILE A C 1
ATOM 691 O O . ILE A 1 89 ? 3.319 -7.062 2.171 1.00 98.06 89 ILE A O 1
ATOM 695 N N . MET A 1 90 ? 2.579 -8.920 3.183 1.00 97.06 90 MET A N 1
ATOM 696 C CA . MET A 1 90 ? 3.018 -9.816 2.119 1.00 97.06 90 MET A CA 1
ATOM 697 C C . MET A 1 90 ? 1.850 -10.092 1.182 1.00 97.06 90 MET A C 1
ATOM 699 O O . MET A 1 90 ? 0.854 -10.691 1.582 1.00 97.06 90 MET A O 1
ATOM 703 N N . PHE A 1 91 ? 1.979 -9.673 -0.073 1.00 96.19 91 PHE A N 1
ATOM 704 C CA . PHE A 1 91 ? 1.000 -9.956 -1.115 1.00 96.19 91 PHE A CA 1
ATOM 705 C C . PHE A 1 91 ? 1.727 -10.397 -2.378 1.00 96.19 91 PHE A C 1
ATOM 707 O O . PHE A 1 91 ? 2.643 -9.720 -2.830 1.00 96.19 91 PHE A O 1
ATOM 714 N N . ASP A 1 92 ? 1.341 -11.553 -2.916 1.00 93.88 92 ASP A N 1
ATOM 715 C CA . ASP A 1 92 ? 1.942 -12.116 -4.130 1.00 93.88 92 ASP A CA 1
ATOM 716 C C . ASP A 1 92 ? 3.480 -12.176 -4.074 1.00 93.88 92 ASP A C 1
ATOM 718 O O . ASP A 1 92 ? 4.183 -11.726 -4.975 1.00 93.88 92 ASP A O 1
ATOM 722 N N . SER A 1 93 ? 4.014 -12.668 -2.948 1.00 93.75 93 SER A N 1
ATOM 723 C CA . SER A 1 93 ? 5.455 -12.736 -2.633 1.00 93.75 93 SER A CA 1
ATOM 724 C C . SER A 1 93 ? 6.206 -11.394 -2.593 1.00 93.75 93 SER A C 1
ATOM 726 O O . SER A 1 93 ? 7.428 -11.375 -2.465 1.00 93.75 93 SER A O 1
ATOM 728 N N . ARG A 1 94 ? 5.491 -10.264 -2.617 1.00 95.44 94 ARG A N 1
ATOM 729 C CA . ARG A 1 94 ? 6.063 -8.918 -2.569 1.00 95.44 94 ARG A CA 1
ATOM 730 C C . ARG A 1 94 ? 5.751 -8.231 -1.232 1.00 95.44 94 ARG A C 1
ATOM 732 O O . ARG A 1 94 ? 4.616 -8.322 -0.755 1.00 95.44 94 ARG A O 1
ATOM 739 N N . PRO A 1 95 ? 6.730 -7.542 -0.619 1.00 97.50 95 PRO A N 1
ATOM 740 C CA . PRO A 1 95 ? 6.498 -6.750 0.580 1.00 97.50 95 PRO A CA 1
ATOM 741 C C . PRO A 1 95 ? 5.885 -5.384 0.235 1.00 97.50 95 PRO A C 1
ATOM 743 O O . PRO A 1 95 ? 6.383 -4.660 -0.631 1.00 97.50 95 PRO A O 1
ATOM 746 N N . TYR A 1 96 ? 4.825 -5.022 0.956 1.00 98.38 96 TYR A N 1
ATOM 747 C CA . TYR A 1 96 ? 4.155 -3.724 0.898 1.00 98.38 96 TYR A CA 1
ATOM 748 C C . TYR A 1 96 ? 4.230 -3.045 2.262 1.00 98.38 96 TYR A C 1
ATOM 750 O O . TYR A 1 96 ? 4.090 -3.689 3.300 1.00 98.38 96 TYR A O 1
ATOM 758 N N . TYR A 1 97 ? 4.400 -1.731 2.260 1.00 98.38 97 TYR A N 1
ATOM 759 C CA . TYR A 1 97 ? 4.618 -0.939 3.464 1.00 98.38 97 TYR A CA 1
ATOM 760 C C . TYR A 1 97 ? 3.593 0.180 3.570 1.00 98.38 97 TYR A C 1
ATOM 762 O O . TYR A 1 97 ? 3.181 0.744 2.562 1.00 98.38 97 TYR A O 1
ATOM 770 N N . TRP A 1 98 ? 3.229 0.552 4.796 1.00 97.56 98 TRP A N 1
ATOM 771 C CA . TRP A 1 98 ? 2.281 1.638 5.086 1.00 97.56 98 TRP A CA 1
ATOM 772 C C . TRP A 1 98 ? 2.845 3.056 4.858 1.00 97.56 98 TRP A C 1
ATOM 774 O O . TRP A 1 98 ? 2.162 4.049 5.108 1.00 97.56 98 TRP A O 1
ATOM 784 N N . SER A 1 99 ? 4.106 3.155 4.426 1.00 96.38 99 SER A N 1
ATOM 785 C CA . SER A 1 99 ? 4.798 4.398 4.078 1.00 96.38 99 SER A CA 1
ATOM 786 C C . SER A 1 99 ? 5.909 4.113 3.068 1.00 96.38 99 SER A C 1
ATOM 788 O O . SER A 1 99 ? 6.583 3.083 3.160 1.00 96.38 99 SER A O 1
ATOM 790 N N . SER A 1 100 ? 6.144 5.039 2.135 1.00 96.50 100 SER A N 1
ATOM 791 C CA . SER A 1 100 ? 7.299 4.982 1.227 1.00 96.50 100 SER A CA 1
ATOM 792 C C . SER A 1 100 ? 8.648 5.149 1.925 1.00 96.50 100 SER A C 1
ATOM 794 O O . SER A 1 100 ? 9.672 4.796 1.349 1.00 96.50 100 SER A O 1
ATOM 796 N N . GLU A 1 101 ? 8.670 5.627 3.167 1.00 95.81 101 GLU A N 1
ATOM 797 C CA . GLU A 1 101 ? 9.894 5.736 3.972 1.00 95.81 101 GLU A CA 1
ATOM 798 C C . GLU A 1 101 ? 10.393 4.373 4.471 1.00 95.81 101 GLU A C 1
ATOM 800 O O . GLU A 1 101 ? 11.585 4.201 4.705 1.00 95.81 101 GLU A O 1
ATOM 805 N N . LEU A 1 102 ? 9.487 3.401 4.622 1.00 95.94 102 LEU A N 1
ATOM 806 C CA . LEU A 1 102 ? 9.808 2.046 5.085 1.00 95.94 102 LEU A CA 1
ATOM 807 C C . LEU A 1 102 ? 10.185 1.103 3.939 1.00 95.94 102 LEU A C 1
ATOM 809 O O . LEU A 1 102 ? 10.779 0.051 4.170 1.00 95.94 102 LEU A O 1
ATOM 813 N N . GLN A 1 103 ? 9.822 1.460 2.707 1.00 95.81 103 GLN A N 1
ATOM 814 C CA . GLN A 1 103 ? 10.186 0.692 1.529 1.00 95.81 103 GLN A CA 1
ATOM 815 C C . GLN A 1 103 ? 11.531 1.203 1.005 1.00 95.81 103 GLN A C 1
ATOM 817 O O . GLN A 1 103 ? 11.639 2.344 0.568 1.00 95.81 103 GLN A O 1
ATOM 822 N N . THR A 1 104 ? 12.546 0.344 1.005 1.00 94.31 104 THR A N 1
ATOM 823 C CA . THR A 1 104 ? 13.861 0.670 0.439 1.00 94.31 104 THR A CA 1
ATOM 824 C C . THR A 1 104 ? 13.986 0.054 -0.957 1.00 94.31 104 THR A C 1
ATOM 826 O O . THR A 1 104 ? 13.861 -1.168 -1.081 1.00 94.31 104 THR A O 1
ATOM 829 N N . PRO A 1 105 ? 14.211 0.853 -2.018 1.00 93.25 105 PRO A N 1
ATOM 830 C CA . PRO A 1 105 ? 14.533 0.330 -3.344 1.00 93.25 105 PRO A CA 1
ATOM 831 C C . PRO A 1 105 ? 15.775 -0.566 -3.302 1.00 93.25 105 PRO A C 1
ATOM 833 O O . PRO A 1 105 ? 16.716 -0.298 -2.556 1.00 93.25 105 PRO A O 1
ATOM 836 N N . THR A 1 106 ? 15.774 -1.615 -4.114 1.00 93.38 106 THR A N 1
ATOM 837 C CA . THR A 1 106 ? 16.896 -2.559 -4.257 1.00 93.38 106 THR A CA 1
ATOM 838 C C . THR A 1 106 ? 17.327 -2.606 -5.715 1.00 93.38 106 THR A C 1
ATOM 840 O O . THR A 1 106 ? 16.615 -2.094 -6.575 1.00 93.38 106 THR A O 1
ATOM 843 N N . GLU A 1 107 ? 18.482 -3.198 -6.011 1.00 91.75 107 GLU A N 1
ATOM 844 C CA . GLU A 1 107 ? 18.931 -3.357 -7.402 1.00 91.75 107 GLU A CA 1
ATOM 845 C C . GLU A 1 107 ? 17.970 -4.268 -8.193 1.00 91.75 107 GLU A C 1
ATOM 847 O O . GLU A 1 107 ? 17.746 -4.048 -9.378 1.00 91.75 107 GLU A O 1
ATOM 852 N N . GLU A 1 108 ? 17.328 -5.241 -7.534 1.00 91.62 108 GLU A N 1
ATOM 853 C CA . GLU A 1 108 ? 16.319 -6.119 -8.137 1.00 91.62 108 GLU A CA 1
ATOM 854 C C . GLU A 1 108 ? 14.970 -5.415 -8.344 1.00 91.62 108 GLU A C 1
ATOM 856 O O . GLU A 1 108 ? 14.268 -5.671 -9.323 1.00 91.62 108 GLU A O 1
ATOM 861 N N . LEU A 1 109 ? 14.593 -4.528 -7.417 1.00 94.88 109 LEU A N 1
ATOM 862 C CA . LEU A 1 109 ? 13.349 -3.758 -7.454 1.00 94.88 109 LEU A CA 1
ATOM 863 C C . LEU A 1 109 ? 13.640 -2.250 -7.344 1.00 94.88 109 LEU A C 1
ATOM 865 O O . LEU A 1 109 ? 13.368 -1.640 -6.297 1.00 94.88 109 LEU A O 1
ATOM 869 N N . PRO A 1 110 ? 14.198 -1.629 -8.401 1.00 95.50 110 PRO A N 1
ATOM 870 C CA . PRO A 1 110 ? 14.670 -0.249 -8.341 1.00 95.50 110 PRO A CA 1
ATOM 871 C C . PRO A 1 110 ? 13.550 0.794 -8.437 1.00 95.50 110 PRO A C 1
ATOM 873 O O . PRO A 1 110 ? 13.779 1.987 -8.207 1.00 95.50 110 PRO A O 1
ATOM 876 N N . VAL A 1 111 ? 12.331 0.376 -8.786 1.00 95.94 111 VAL A N 1
ATOM 877 C CA . VAL A 1 111 ? 11.168 1.257 -8.920 1.00 95.94 111 VAL A CA 1
ATOM 878 C C . VAL A 1 111 ? 10.318 1.177 -7.653 1.00 95.94 111 VAL A C 1
ATOM 880 O O . VAL A 1 111 ? 9.608 0.204 -7.436 1.00 95.94 111 VAL A O 1
ATOM 883 N N . GLN A 1 112 ? 10.328 2.216 -6.824 1.00 97.50 112 GLN A N 1
ATOM 884 C CA . GLN A 1 112 ? 9.410 2.352 -5.695 1.00 97.50 112 GLN A CA 1
ATOM 885 C C . GLN A 1 112 ? 8.059 2.889 -6.173 1.00 97.50 112 GLN A C 1
ATOM 887 O O . GLN A 1 112 ? 7.921 4.065 -6.518 1.00 97.50 112 GLN A O 1
ATOM 892 N N . CYS A 1 113 ? 7.044 2.040 -6.142 1.00 97.75 113 CYS A N 1
ATOM 893 C CA . CYS A 1 113 ? 5.662 2.388 -6.412 1.00 97.75 113 CYS A CA 1
ATOM 894 C C . CYS A 1 113 ? 4.945 2.840 -5.145 1.00 97.75 113 CYS A C 1
ATOM 896 O O . CYS A 1 113 ? 5.008 2.176 -4.115 1.00 97.75 113 CYS A O 1
ATOM 898 N N . VAL A 1 114 ? 4.227 3.959 -5.239 1.00 98.19 114 VAL A N 1
ATOM 899 C CA . VAL A 1 114 ? 3.456 4.541 -4.136 1.00 98.19 114 VAL A CA 1
ATOM 900 C C . VAL A 1 114 ? 1.998 4.669 -4.552 1.00 98.19 114 VAL A C 1
ATOM 902 O O . VAL A 1 114 ? 1.664 5.453 -5.441 1.00 98.19 114 VAL A O 1
ATOM 905 N N . ASN A 1 115 ? 1.119 3.911 -3.906 1.00 97.50 115 ASN A N 1
ATOM 906 C CA . ASN A 1 115 ? -0.322 4.021 -4.081 1.00 97.50 115 ASN A CA 1
ATOM 907 C C . ASN A 1 115 ? -0.911 4.888 -2.962 1.00 97.50 115 ASN A C 1
ATOM 909 O O . ASN A 1 115 ? -0.757 4.563 -1.786 1.00 97.50 115 ASN A O 1
ATOM 913 N N . LYS A 1 116 ? -1.555 6.005 -3.307 1.00 96.94 116 LYS A N 1
ATOM 914 C CA . LYS A 1 116 ? -2.157 6.903 -2.313 1.00 96.94 116 LYS A CA 1
ATOM 915 C C . LYS A 1 116 ? -3.433 6.289 -1.744 1.00 96.94 116 LYS A C 1
ATOM 917 O O . LYS A 1 116 ? -4.225 5.705 -2.477 1.00 96.94 116 LYS A O 1
ATOM 922 N N . ILE A 1 117 ? -3.632 6.447 -0.440 1.00 96.62 117 ILE A N 1
ATOM 923 C CA . ILE A 1 117 ? -4.885 6.087 0.219 1.00 96.62 117 ILE A CA 1
ATOM 924 C C . ILE A 1 117 ? -5.780 7.323 0.221 1.00 96.62 117 ILE A C 1
ATOM 926 O O . ILE A 1 117 ? -5.420 8.353 0.793 1.00 96.62 117 ILE A O 1
ATOM 930 N N . ASP A 1 118 ? -6.952 7.210 -0.399 1.00 94.69 118 ASP A N 1
ATOM 931 C CA . ASP A 1 118 ? -8.006 8.209 -0.247 1.00 94.69 118 ASP A CA 1
ATOM 932 C C . ASP A 1 118 ? -8.582 8.120 1.181 1.00 94.69 118 ASP A C 1
ATOM 934 O O . ASP A 1 118 ? -9.026 7.043 1.592 1.00 94.69 118 ASP A O 1
ATOM 938 N N . PRO A 1 119 ? -8.611 9.217 1.961 1.00 93.75 119 PRO A N 1
ATOM 939 C CA . PRO A 1 119 ? -9.261 9.239 3.269 1.00 93.75 119 PRO A CA 1
ATOM 940 C C . PRO A 1 119 ? -10.747 8.849 3.252 1.00 93.75 119 PRO A C 1
ATOM 942 O O . PRO A 1 119 ? -11.272 8.491 4.306 1.00 93.75 119 PRO A O 1
ATOM 945 N N . GLN A 1 120 ? -11.416 8.951 2.099 1.00 95.69 120 GLN A N 1
ATOM 946 C CA . GLN A 1 120 ? -12.809 8.547 1.879 1.00 95.69 120 GLN A CA 1
ATOM 947 C C . GLN A 1 120 ? -12.948 7.093 1.401 1.00 95.69 120 GLN A C 1
ATOM 949 O O . GLN A 1 120 ? -14.067 6.620 1.199 1.00 95.69 120 GLN A O 1
ATOM 954 N N . ASP A 1 121 ? -11.842 6.363 1.223 1.00 94.75 121 ASP A N 1
ATOM 955 C CA . ASP A 1 121 ? -11.893 4.952 0.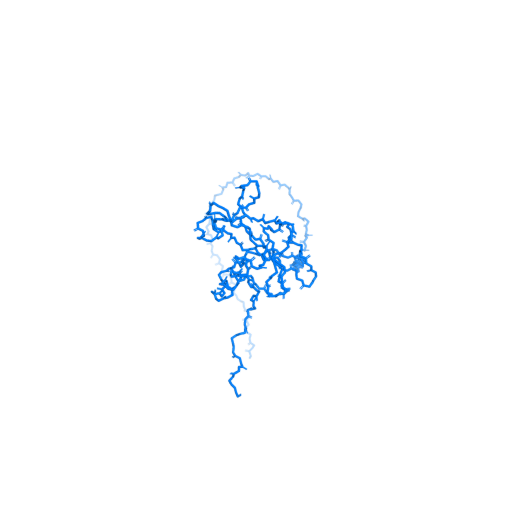855 1.00 94.75 121 ASP A CA 1
ATOM 956 C C . ASP A 1 121 ? -12.645 4.149 1.944 1.00 94.75 121 AS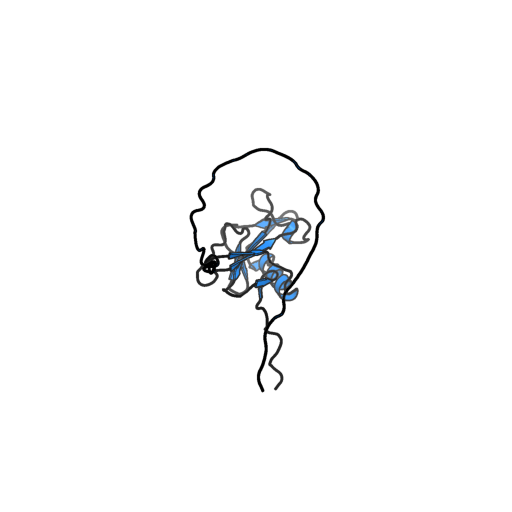P A C 1
ATOM 958 O O . ASP A 1 121 ? -12.307 4.237 3.129 1.00 94.75 121 ASP A O 1
ATOM 962 N N . PRO A 1 122 ? -13.648 3.329 1.578 1.00 92.62 122 PRO A N 1
ATOM 963 C CA . PRO A 1 122 ? -14.537 2.681 2.544 1.00 92.62 122 PRO A CA 1
ATOM 964 C C . PRO A 1 122 ? -13.841 1.662 3.460 1.00 92.62 122 PRO A C 1
ATOM 966 O O . PRO A 1 122 ? -14.374 1.337 4.524 1.00 92.62 122 PRO A O 1
ATOM 969 N N . GLN A 1 123 ? -12.672 1.144 3.068 1.00 93.62 123 GLN A N 1
ATOM 970 C CA . GLN A 1 123 ? -11.895 0.203 3.876 1.00 93.62 123 GLN A CA 1
ATOM 971 C C . GLN A 1 123 ? -10.621 0.856 4.415 1.00 93.62 123 GLN A C 1
ATOM 973 O O . GLN A 1 123 ? -10.445 0.949 5.629 1.00 93.62 123 GLN A O 1
ATOM 978 N N . PHE A 1 124 ? -9.744 1.343 3.535 1.00 96.19 124 PHE A N 1
ATOM 979 C CA . PHE A 1 124 ? -8.470 1.946 3.924 1.00 96.19 124 PHE A CA 1
ATOM 980 C C . PHE A 1 124 ? -8.640 3.279 4.658 1.00 96.19 124 PHE A C 1
ATOM 982 O O . PHE A 1 124 ? -7.846 3.571 5.548 1.00 96.19 124 PHE A O 1
ATOM 989 N N . GLY A 1 125 ? -9.710 4.039 4.397 1.00 94.50 125 GLY A N 1
ATOM 990 C CA . GLY A 1 125 ? -10.021 5.267 5.139 1.00 94.50 125 GLY A CA 1
ATOM 991 C C . GLY A 1 125 ? -10.336 5.034 6.624 1.00 94.50 125 GLY A C 1
ATOM 992 O O . GLY A 1 125 ? -10.309 5.978 7.417 1.00 94.50 125 GLY A O 1
ATOM 993 N N . ARG A 1 126 ? -10.584 3.774 7.019 1.00 95.44 126 ARG A N 1
ATOM 994 C CA . ARG A 1 126 ? -10.850 3.330 8.400 1.00 95.44 126 ARG A CA 1
ATOM 995 C C . ARG A 1 126 ? -9.676 2.566 9.025 1.00 95.44 126 ARG A C 1
ATOM 997 O O . ARG A 1 126 ? -9.868 1.896 10.044 1.00 95.44 126 ARG A O 1
ATOM 1004 N N . VAL A 1 127 ? -8.492 2.634 8.416 1.00 97.44 127 VAL A N 1
ATOM 1005 C CA . VAL A 1 127 ? -7.248 2.076 8.957 1.00 97.44 127 VAL A CA 1
ATOM 1006 C C . VAL A 1 127 ? -6.503 3.154 9.736 1.00 97.44 127 VAL A C 1
ATOM 1008 O O . VAL A 1 127 ? -6.381 4.287 9.280 1.00 97.44 127 VAL A O 1
ATOM 1011 N N . TYR A 1 128 ? -5.998 2.794 10.910 1.00 97.69 128 TYR A N 1
ATOM 1012 C CA . TYR A 1 128 ? -5.332 3.699 11.838 1.00 97.69 128 TYR A CA 1
ATOM 1013 C C . TYR A 1 128 ? -4.047 3.075 12.375 1.00 97.69 128 TYR A C 1
ATOM 1015 O O . TYR A 1 128 ? -3.952 1.865 12.581 1.00 97.69 128 TYR A O 1
ATOM 1023 N N . TYR A 1 129 ? -3.065 3.916 12.656 1.00 97.50 129 TYR A N 1
ATOM 1024 C CA . TYR A 1 129 ? -1.947 3.573 13.522 1.00 97.50 129 TYR A CA 1
ATOM 1025 C C . TYR A 1 129 ? -2.385 3.592 14.996 1.00 97.50 129 TYR A C 1
ATOM 1027 O O . TYR A 1 129 ? -3.448 4.110 15.345 1.00 97.50 129 TYR A O 1
ATOM 1035 N N . ALA A 1 130 ? -1.543 3.061 15.887 1.00 95.50 130 ALA A N 1
ATOM 1036 C CA . ALA A 1 130 ? -1.806 3.056 17.330 1.00 95.50 130 ALA A CA 1
ATOM 1037 C C . ALA A 1 130 ? -1.944 4.468 17.935 1.00 95.50 130 ALA A C 1
ATOM 1039 O O . ALA A 1 130 ? -2.658 4.650 18.914 1.00 95.50 130 ALA A O 1
ATOM 1040 N N . ASN A 1 131 ? -1.304 5.472 17.328 1.00 95.88 131 ASN A N 1
ATOM 1041 C CA . ASN A 1 131 ? -1.426 6.886 17.699 1.00 95.88 131 ASN A CA 1
ATOM 1042 C C . ASN A 1 131 ? -2.653 7.582 17.071 1.00 95.88 131 ASN A C 1
ATOM 1044 O O . ASN A 1 131 ? -2.699 8.807 17.025 1.00 95.88 131 ASN A O 1
ATOM 1048 N N . GLU A 1 132 ? -3.596 6.815 16.517 1.00 94.31 132 GLU A N 1
ATOM 1049 C CA . GLU A 1 132 ? -4.810 7.283 15.833 1.00 94.31 132 GLU A CA 1
ATOM 1050 C C . GLU A 1 132 ? -4.592 8.110 14.555 1.00 94.31 132 GLU A C 1
ATOM 1052 O O . GLU A 1 132 ? -5.557 8.554 13.927 1.00 94.31 132 GLU A O 1
ATOM 1057 N N . SER A 1 133 ? -3.346 8.272 14.104 1.00 96.56 133 SER A N 1
ATOM 1058 C CA . SER A 1 133 ? -3.075 8.814 12.773 1.00 96.56 133 SER A CA 1
ATOM 1059 C C . SER A 1 133 ? -3.439 7.795 11.689 1.00 96.56 133 SER A C 1
ATOM 1061 O O . SER A 1 133 ? -3.566 6.597 11.953 1.00 96.56 133 SER A O 1
ATOM 1063 N N . ARG A 1 134 ? -3.635 8.264 10.455 1.00 96.50 134 ARG A N 1
ATOM 1064 C CA . ARG A 1 134 ? -4.019 7.415 9.320 1.00 96.50 134 ARG A CA 1
ATOM 1065 C C . ARG A 1 134 ? -2.850 7.243 8.350 1.00 96.50 134 ARG A C 1
ATOM 1067 O O . ARG A 1 134 ? -2.148 8.224 8.098 1.00 96.50 134 ARG A O 1
ATOM 1074 N N . PRO A 1 135 ? -2.646 6.042 7.781 1.00 97.06 135 PRO A N 1
ATOM 1075 C CA . PRO A 1 135 ? -1.728 5.879 6.665 1.00 97.06 135 PRO A CA 1
ATOM 1076 C C . PRO A 1 135 ? -2.246 6.670 5.461 1.00 97.06 135 PRO A C 1
ATOM 1078 O O . PRO A 1 135 ? -3.447 6.727 5.202 1.00 97.06 135 PRO A O 1
ATOM 1081 N N . THR A 1 136 ? -1.331 7.298 4.731 1.00 97.50 136 THR A N 1
ATOM 1082 C CA . THR A 1 136 ? -1.649 8.136 3.562 1.00 97.50 136 THR A CA 1
ATOM 1083 C C . THR A 1 136 ? -1.307 7.446 2.246 1.00 97.50 136 THR A C 1
ATOM 1085 O O . THR A 1 136 ? -1.702 7.903 1.172 1.00 97.50 136 THR A O 1
ATOM 1088 N N . GLU A 1 137 ? -0.568 6.343 2.311 1.00 97.56 137 GLU A N 1
ATOM 1089 C CA . GLU A 1 137 ? -0.072 5.626 1.152 1.00 97.56 137 GLU A CA 1
ATOM 1090 C C . GLU A 1 137 ? 0.311 4.187 1.490 1.00 97.56 137 GLU A C 1
ATOM 1092 O O . GLU A 1 137 ? 0.433 3.803 2.651 1.00 97.56 137 GLU A O 1
ATOM 1097 N N . ILE A 1 138 ? 0.499 3.395 0.440 1.00 98.12 138 ILE A N 1
ATOM 1098 C CA . ILE A 1 138 ? 1.082 2.062 0.486 1.00 98.12 138 ILE A CA 1
ATOM 1099 C C . ILE A 1 138 ? 2.199 2.018 -0.550 1.00 98.12 138 ILE A C 1
ATOM 1101 O O . ILE A 1 138 ? 1.974 2.357 -1.714 1.00 98.12 138 ILE A O 1
ATOM 1105 N N . ALA A 1 139 ? 3.389 1.597 -0.137 1.00 98.25 139 ALA A N 1
ATOM 1106 C CA . ALA A 1 139 ? 4.570 1.547 -0.985 1.00 98.25 139 ALA A CA 1
ATOM 1107 C C . ALA A 1 139 ? 5.061 0.116 -1.218 1.00 98.25 139 ALA A C 1
ATOM 1109 O O . ALA A 1 139 ? 5.009 -0.718 -0.318 1.00 98.25 139 ALA A O 1
ATOM 1110 N N . TYR A 1 140 ? 5.553 -0.158 -2.423 1.00 98.12 140 TYR A N 1
ATOM 1111 C CA . TYR A 1 140 ? 6.098 -1.453 -2.838 1.00 98.12 140 TYR A CA 1
ATOM 1112 C C . TYR A 1 140 ? 7.148 -1.265 -3.935 1.00 98.12 140 TYR A C 1
ATOM 1114 O O . TYR A 1 140 ? 7.159 -0.243 -4.614 1.00 98.12 140 TYR A O 1
ATOM 1122 N N . GLY A 1 141 ? 8.049 -2.231 -4.100 1.00 97.19 141 GLY A N 1
ATOM 1123 C CA . GLY A 1 141 ? 9.060 -2.200 -5.164 1.00 97.19 141 GLY A CA 1
ATOM 1124 C C . GLY A 1 141 ? 8.586 -2.925 -6.423 1.00 97.19 141 GLY A C 1
ATOM 1125 O O . GLY A 1 141 ? 7.917 -3.944 -6.300 1.00 97.19 141 GLY A O 1
ATOM 1126 N N . CYS A 1 142 ? 8.968 -2.450 -7.605 1.00 96.62 142 CYS A N 1
ATOM 1127 C CA . CYS A 1 142 ? 8.796 -3.086 -8.913 1.00 96.62 142 CYS A CA 1
ATOM 1128 C C . CYS A 1 142 ? 10.137 -3.170 -9.650 1.00 96.62 142 CYS A C 1
ATOM 1130 O O . CYS A 1 142 ? 11.080 -2.446 -9.312 1.00 96.62 142 CYS A O 1
ATOM 1132 N N . ALA A 1 143 ? 10.211 -4.060 -10.642 1.00 94.75 143 ALA A N 1
ATOM 1133 C CA . ALA A 1 143 ? 11.413 -4.247 -11.440 1.00 94.75 143 ALA A CA 1
ATOM 1134 C C . ALA A 1 143 ? 11.678 -3.031 -12.341 1.00 94.75 143 ALA A C 1
ATOM 1136 O O . ALA A 1 143 ? 10.814 -2.173 -12.559 1.00 94.75 143 ALA A O 1
ATOM 1137 N N . GLU A 1 144 ? 12.895 -2.948 -12.873 1.00 92.19 144 GLU A N 1
ATOM 1138 C CA . GLU A 1 144 ? 13.212 -1.959 -13.897 1.00 92.19 144 GLU A CA 1
ATOM 1139 C C . GLU A 1 144 ? 12.329 -2.165 -15.142 1.00 92.19 144 GLU A C 1
ATOM 1141 O O . GLU A 1 144 ? 12.039 -3.291 -15.536 1.00 92.19 144 GLU A O 1
ATOM 1146 N N . GLY A 1 145 ? 11.878 -1.071 -15.759 1.00 90.00 145 GLY A N 1
ATOM 1147 C CA . GLY A 1 145 ? 10.977 -1.106 -16.918 1.00 90.00 145 GLY A CA 1
ATOM 1148 C C . GLY A 1 145 ? 9.489 -1.205 -16.568 1.00 90.00 145 GLY A C 1
ATOM 1149 O O . GLY A 1 145 ? 8.660 -0.761 -17.362 1.00 90.00 145 GLY A O 1
ATOM 1150 N N . ASP A 1 146 ? 9.140 -1.662 -15.364 1.00 93.31 146 ASP A N 1
ATOM 1151 C CA . ASP A 1 146 ? 7.748 -1.701 -14.919 1.00 93.31 146 ASP A CA 1
ATOM 1152 C C . ASP A 1 146 ? 7.210 -0.294 -14.581 1.00 93.31 146 ASP A C 1
ATOM 1154 O O . ASP A 1 146 ? 7.923 0.645 -14.172 1.00 93.31 146 ASP A O 1
ATOM 1158 N N . TYR A 1 147 ? 5.891 -0.154 -14.707 1.00 93.56 147 TYR A N 1
ATOM 1159 C CA . TYR A 1 147 ? 5.133 0.977 -14.194 1.00 93.56 147 TYR A CA 1
ATOM 1160 C C . TYR A 1 147 ? 4.144 0.543 -13.109 1.00 93.56 147 TYR A C 1
ATOM 1162 O O . TYR A 1 147 ? 3.670 -0.589 -13.055 1.00 93.56 147 TYR A O 1
ATOM 1170 N N . CYS A 1 148 ? 3.825 1.486 -12.229 1.00 95.81 148 CYS A N 1
ATOM 1171 C CA . CYS A 1 148 ? 2.980 1.252 -11.066 1.00 95.81 148 CYS A CA 1
ATOM 1172 C C . CYS A 1 148 ? 1.494 1.290 -11.450 1.00 95.81 148 CYS A C 1
ATOM 1174 O O . CYS A 1 148 ? 1.019 2.317 -11.954 1.00 95.81 148 CYS A O 1
ATOM 1176 N N . CYS A 1 149 ? 0.763 0.202 -11.197 1.00 95.06 149 CYS A N 1
ATOM 1177 C CA . CYS A 1 149 ? -0.649 0.060 -11.553 1.00 95.06 149 CYS A CA 1
ATOM 1178 C C . CYS A 1 149 ? -1.469 -0.549 -10.396 1.00 95.06 149 CYS A C 1
ATOM 1180 O O . CYS A 1 149 ? -1.540 -1.756 -10.175 1.00 95.06 149 CYS A O 1
ATOM 1182 N N . GLY A 1 150 ? -2.142 0.299 -9.622 1.00 95.56 150 GLY A N 1
ATOM 1183 C CA . GLY A 1 150 ? -2.833 -0.074 -8.393 1.00 95.56 150 GLY A CA 1
ATOM 1184 C C . GLY A 1 150 ? -1.848 -0.617 -7.358 1.00 95.56 150 GLY A C 1
ATOM 1185 O O . GLY A 1 150 ? -0.979 0.115 -6.873 1.00 95.56 150 GLY A O 1
ATOM 1186 N N . TYR A 1 151 ? -1.981 -1.903 -7.046 1.00 96.06 151 TYR A N 1
ATOM 1187 C CA . TYR A 1 151 ? -1.096 -2.646 -6.145 1.00 96.06 151 TYR A CA 1
ATOM 1188 C C . TYR A 1 151 ? -0.211 -3.647 -6.896 1.00 96.06 151 TYR A C 1
ATOM 1190 O O . TYR A 1 151 ? 0.235 -4.622 -6.302 1.00 96.06 151 TYR A O 1
ATOM 1198 N N . ASP A 1 152 ? 0.013 -3.439 -8.192 1.00 95.81 152 ASP A N 1
ATOM 1199 C CA . ASP A 1 152 ? 0.753 -4.358 -9.051 1.00 95.81 152 ASP A CA 1
ATOM 1200 C C . ASP A 1 152 ? 1.817 -3.641 -9.894 1.00 95.81 152 ASP A C 1
ATOM 1202 O O . ASP A 1 152 ? 1.805 -2.412 -10.034 1.00 95.81 152 ASP A O 1
ATOM 1206 N N . CYS A 1 153 ? 2.729 -4.430 -10.460 1.00 94.94 153 CYS A N 1
ATOM 1207 C CA . CYS A 1 153 ? 3.737 -3.976 -11.413 1.00 94.94 153 CYS A CA 1
ATOM 1208 C C . CYS A 1 153 ? 3.280 -4.355 -12.824 1.00 94.94 153 CYS A C 1
ATOM 1210 O O . CYS A 1 153 ? 3.151 -5.536 -13.138 1.00 94.94 153 CYS A O 1
ATOM 1212 N N . CYS A 1 154 ? 3.009 -3.361 -13.668 1.00 94.00 154 CYS A N 1
ATOM 1213 C CA . CYS A 1 154 ? 2.566 -3.587 -15.038 1.00 94.00 154 CYS A CA 1
ATOM 1214 C C . CYS A 1 154 ? 3.688 -3.290 -16.031 1.00 94.00 154 CYS A C 1
ATOM 1216 O O . CYS A 1 154 ? 4.489 -2.376 -15.833 1.00 94.00 154 CYS A O 1
ATOM 1218 N N . GLN A 1 155 ? 3.675 -4.012 -17.146 1.00 90.81 155 GLN A N 1
ATOM 1219 C CA . GLN A 1 155 ? 4.563 -3.783 -18.281 1.00 90.81 155 GLN A CA 1
ATOM 1220 C C . GLN A 1 155 ? 3.798 -3.116 -19.420 1.00 90.81 155 GLN A C 1
ATOM 1222 O O . GLN A 1 155 ? 2.624 -3.413 -19.666 1.00 90.81 155 GLN A O 1
ATOM 1227 N N . GLU A 1 156 ? 4.445 -2.184 -20.115 1.00 75.81 156 GLU A N 1
ATOM 1228 C CA . GLU A 1 156 ? 3.908 -1.639 -21.359 1.00 75.81 156 GLU A CA 1
ATOM 1229 C C . GLU A 1 156 ? 4.061 -2.713 -22.452 1.00 75.81 156 GLU A C 1
ATOM 1231 O O . GLU A 1 156 ? 5.119 -2.829 -23.058 1.00 75.81 156 GLU A O 1
ATOM 1236 N N . GLY A 1 157 ? 3.025 -3.534 -22.688 1.00 65.38 157 GLY A N 1
ATOM 1237 C CA . GLY A 1 157 ? 2.928 -4.310 -23.936 1.00 65.38 157 GLY A CA 1
ATOM 1238 C C . GLY A 1 157 ? 2.805 -5.838 -23.884 1.00 65.38 157 GLY A C 1
ATOM 1239 O O . GLY A 1 157 ? 3.254 -6.486 -24.821 1.00 65.38 157 GLY A O 1
ATOM 1240 N N . THR A 1 158 ? 2.130 -6.446 -22.906 1.00 54.16 158 THR A N 1
ATOM 1241 C CA . THR A 1 158 ? 1.675 -7.853 -23.028 1.00 54.16 158 THR A CA 1
ATOM 1242 C C . THR A 1 158 ? 0.182 -7.945 -23.357 1.00 54.16 158 THR A C 1
ATOM 1244 O O . THR A 1 158 ? -0.608 -8.566 -22.654 1.00 54.16 158 THR A O 1
ATOM 1247 N N . PHE A 1 159 ? -0.218 -7.331 -24.474 1.00 51.16 159 PHE A N 1
ATOM 1248 C CA . PHE A 1 159 ? -1.460 -7.689 -25.162 1.00 51.16 159 PHE A CA 1
ATOM 1249 C C . PHE A 1 159 ? -1.135 -8.751 -26.230 1.00 51.16 159 PHE A C 1
ATOM 1251 O O . PHE A 1 159 ? -0.625 -8.427 -27.293 1.00 51.16 159 PHE A O 1
ATOM 1258 N N . PHE A 1 160 ? -1.419 -10.016 -25.905 1.00 49.72 160 PHE A N 1
ATOM 1259 C CA . PHE A 1 160 ? -1.714 -11.143 -26.807 1.00 49.72 160 PHE A CA 1
ATOM 1260 C C . PHE A 1 160 ? -0.836 -11.366 -28.062 1.00 49.72 160 PHE A C 1
ATOM 1262 O O . PHE A 1 160 ? -1.154 -10.899 -29.150 1.00 49.72 160 PHE A O 1
ATOM 1269 N N . THR A 1 161 ? 0.126 -12.289 -27.962 1.00 46.16 161 THR A N 1
ATOM 1270 C CA . THR A 1 161 ? 0.517 -13.177 -29.082 1.00 46.16 161 THR A CA 1
ATOM 1271 C C . THR A 1 161 ? 0.336 -14.644 -28.690 1.00 46.16 161 THR A C 1
ATOM 1273 O O . THR A 1 161 ? 1.251 -15.451 -28.812 1.00 46.16 161 THR A O 1
ATOM 1276 N N . SER A 1 162 ? -0.857 -14.986 -28.200 1.00 44.03 162 SER A N 1
ATOM 1277 C CA . SER A 1 162 ? -1.310 -16.378 -28.079 1.00 44.03 162 SER A CA 1
ATOM 1278 C C . SER A 1 162 ? -2.578 -16.561 -28.909 1.00 44.03 162 SER A C 1
ATOM 1280 O O . SER A 1 162 ? -3.670 -16.732 -28.378 1.00 44.03 162 SER A O 1
ATOM 1282 N N . LEU A 1 163 ? -2.424 -16.432 -30.223 1.00 48.53 163 LEU A N 1
ATOM 1283 C CA . LEU A 1 163 ? -3.366 -16.903 -31.236 1.00 48.53 163 LEU A CA 1
ATOM 1284 C C . LEU A 1 163 ? -2.538 -17.212 -32.486 1.00 48.53 163 LEU A C 1
ATOM 1286 O O . LEU A 1 163 ? -2.378 -16.365 -33.361 1.00 48.53 163 LEU A O 1
ATOM 1290 N N . LEU A 1 164 ? -1.949 -18.407 -32.490 1.00 40.25 164 LEU A N 1
ATOM 1291 C CA . LEU A 1 164 ? -1.509 -19.160 -33.663 1.00 40.25 164 LEU A CA 1
ATOM 1292 C C . LEU A 1 164 ? -1.591 -20.647 -33.318 1.00 40.25 164 LEU A C 1
ATOM 1294 O O . LEU A 1 164 ? -1.109 -21.009 -32.221 1.00 40.25 164 LEU A O 1
#

Radius of gyration: 31.66 Å; chains: 1; bounding box: 51×78×89 Å